Protein AF-A0AA40WFK6-F1 (afdb_monomer_lite)

Structure (mmCIF, N/CA/C/O backbone):
data_AF-A0AA40WFK6-F1
#
_entry.id   AF-A0AA40WFK6-F1
#
loop_
_atom_site.group_PDB
_atom_site.id
_atom_site.type_symbol
_atom_site.label_atom_id
_atom_site.label_alt_id
_atom_site.label_comp_id
_atom_site.label_asym_id
_atom_site.label_entity_id
_atom_site.label_seq_id
_atom_site.pdbx_PDB_ins_code
_atom_site.Cartn_x
_atom_site.Cartn_y
_atom_site.Cartn_z
_atom_site.occupancy
_atom_site.B_iso_or_equiv
_atom_site.auth_seq_id
_atom_site.auth_comp_id
_atom_site.auth_asym_id
_atom_site.auth_atom_id
_atom_site.pdbx_PDB_model_num
ATOM 1 N N . LEU A 1 1 ? -15.508 -0.873 -2.244 1.00 96.69 1 LEU A N 1
ATOM 2 C CA . LEU A 1 1 ? -14.729 0.300 -2.714 1.00 96.69 1 LEU A CA 1
ATOM 3 C C . LEU A 1 1 ? -13.618 0.685 -1.746 1.00 96.69 1 LEU A C 1
ATOM 5 O O . LEU A 1 1 ? -12.504 0.847 -2.215 1.00 96.69 1 LEU A O 1
ATOM 9 N N . LEU A 1 2 ? -13.872 0.789 -0.432 1.00 98.69 2 LEU A N 1
ATOM 10 C CA . LEU A 1 2 ? -12.823 1.161 0.531 1.00 98.69 2 LEU A CA 1
ATOM 11 C C . LEU A 1 2 ? -11.585 0.248 0.459 1.00 98.69 2 LEU A C 1
ATOM 13 O O . LEU A 1 2 ? -10.479 0.765 0.387 1.00 98.69 2 LEU A O 1
ATOM 17 N N . ALA A 1 3 ? -11.778 -1.074 0.367 1.00 98.75 3 ALA A N 1
ATOM 18 C CA . ALA A 1 3 ? -10.689 -2.037 0.176 1.00 98.75 3 ALA A CA 1
ATOM 19 C C . ALA A 1 3 ? -9.817 -1.728 -1.052 1.00 98.75 3 ALA A C 1
ATOM 21 O O . ALA A 1 3 ? -8.598 -1.754 -0.953 1.00 98.75 3 ALA A O 1
ATOM 22 N N . ALA A 1 4 ? -10.415 -1.356 -2.191 1.00 98.75 4 ALA A N 1
ATOM 23 C CA . ALA A 1 4 ? -9.648 -0.935 -3.362 1.00 98.75 4 ALA A CA 1
ATOM 24 C C . ALA A 1 4 ? -8.833 0.339 -3.067 1.00 98.75 4 ALA A C 1
ATOM 26 O O . ALA A 1 4 ? -7.684 0.424 -3.469 1.00 98.75 4 ALA A O 1
ATOM 27 N N . GLY A 1 5 ? -9.373 1.296 -2.306 1.00 98.88 5 GLY A N 1
ATOM 28 C CA . GLY A 1 5 ? -8.595 2.450 -1.838 1.00 98.88 5 GLY A CA 1
ATOM 29 C C . GLY A 1 5 ? -7.407 2.053 -0.953 1.00 98.88 5 GLY A C 1
ATOM 30 O O . GLY A 1 5 ? -6.313 2.570 -1.147 1.00 98.88 5 GLY A O 1
ATOM 31 N N . ILE A 1 6 ? -7.600 1.086 -0.047 1.00 98.88 6 ILE A N 1
ATOM 32 C CA . ILE A 1 6 ? -6.521 0.528 0.787 1.00 98.88 6 ILE A CA 1
ATOM 33 C C . ILE A 1 6 ? -5.446 -0.116 -0.096 1.00 98.88 6 ILE A C 1
ATOM 35 O O . ILE A 1 6 ? -4.262 0.112 0.124 1.00 98.88 6 ILE A O 1
ATOM 39 N N . GLY A 1 7 ? -5.843 -0.887 -1.112 1.00 98.81 7 GLY A N 1
ATOM 40 C CA . GLY A 1 7 ? -4.911 -1.562 -2.018 1.00 98.81 7 GLY A CA 1
ATOM 41 C C . GLY A 1 7 ? -4.040 -0.605 -2.831 1.00 98.81 7 GLY A C 1
ATOM 42 O O . GLY A 1 7 ? -2.857 -0.875 -3.023 1.00 98.81 7 GLY A O 1
ATOM 43 N N . ASP A 1 8 ? -4.604 0.528 -3.252 1.00 98.94 8 ASP A N 1
ATOM 44 C CA . ASP A 1 8 ? -3.863 1.598 -3.926 1.00 98.94 8 ASP A CA 1
ATOM 45 C C . ASP A 1 8 ? -2.894 2.305 -2.962 1.00 98.94 8 ASP A C 1
ATOM 47 O O . ASP A 1 8 ? -1.692 2.392 -3.206 1.00 98.94 8 ASP A O 1
ATOM 51 N N . ALA A 1 9 ? -3.399 2.714 -1.796 1.00 98.88 9 ALA A N 1
ATOM 52 C CA . ALA A 1 9 ? -2.633 3.428 -0.778 1.00 98.88 9 ALA A CA 1
ATOM 53 C C . ALA A 1 9 ? -1.506 2.605 -0.135 1.00 98.88 9 ALA A C 1
ATOM 55 O O . ALA A 1 9 ? -0.524 3.164 0.361 1.00 98.88 9 ALA A O 1
ATOM 56 N N . LEU A 1 10 ? -1.625 1.277 -0.158 1.00 98.81 10 LEU A N 1
ATOM 57 C CA . LEU A 1 10 ? -0.611 0.357 0.345 1.00 98.81 10 LEU A CA 1
ATOM 58 C C . LEU A 1 10 ? 0.682 0.407 -0.480 1.00 98.81 10 LEU A C 1
ATOM 60 O O . LEU A 1 10 ? 1.766 0.264 0.084 1.00 98.81 10 LEU A O 1
ATOM 64 N N . ALA A 1 11 ? 0.593 0.640 -1.794 1.00 98.94 11 ALA A N 1
ATOM 65 C CA . ALA A 1 11 ? 1.763 0.724 -2.671 1.00 98.94 11 ALA A CA 1
ATOM 66 C C . ALA A 1 11 ? 2.638 1.950 -2.379 1.00 98.94 11 ALA A C 1
ATOM 68 O O . ALA A 1 11 ? 3.859 1.892 -2.542 1.00 98.94 11 ALA A O 1
ATOM 69 N N . THR A 1 12 ? 2.021 3.037 -1.906 1.00 98.94 12 THR A N 1
ATOM 70 C CA . THR A 1 12 ? 2.636 4.360 -1.765 1.00 98.94 12 THR A CA 1
ATOM 71 C C . THR A 1 12 ? 3.956 4.326 -1.003 1.00 98.94 12 THR A C 1
ATOM 73 O O . THR A 1 12 ? 4.939 4.918 -1.449 1.00 98.94 12 THR A O 1
ATOM 76 N N . TRP A 1 13 ? 4.022 3.610 0.124 1.00 98.94 13 TRP A N 1
ATOM 77 C CA . TRP A 1 13 ? 5.263 3.498 0.893 1.00 98.94 13 TRP A CA 1
ATOM 78 C C . TRP A 1 13 ? 6.368 2.788 0.116 1.00 98.94 13 TRP A C 1
ATOM 80 O O . TRP A 1 13 ? 7.491 3.287 0.034 1.00 98.94 13 TRP A O 1
ATOM 90 N N . PHE A 1 14 ? 6.059 1.633 -0.467 1.00 98.94 14 PHE A N 1
ATOM 91 C CA . PHE A 1 14 ? 7.052 0.791 -1.125 1.00 98.94 14 PHE A CA 1
ATOM 92 C C . PHE A 1 14 ? 7.598 1.448 -2.391 1.00 98.94 14 PHE A C 1
ATOM 94 O O . PHE A 1 14 ? 8.804 1.410 -2.642 1.00 98.94 14 PHE A O 1
ATOM 101 N N . GLU A 1 15 ? 6.740 2.108 -3.165 1.00 98.94 15 GLU A N 1
ATOM 102 C CA . GLU A 1 15 ? 7.154 2.844 -4.356 1.00 98.94 15 GLU A CA 1
ATOM 103 C C . GLU A 1 15 ? 7.959 4.098 -4.008 1.00 98.94 15 GLU A C 1
ATOM 105 O O . GLU A 1 15 ? 9.060 4.271 -4.537 1.00 98.94 15 GLU A O 1
ATOM 110 N N . ALA A 1 16 ? 7.509 4.908 -3.043 1.00 98.88 16 ALA A N 1
ATOM 111 C CA . ALA A 1 16 ? 8.263 6.079 -2.597 1.00 98.88 16 ALA A CA 1
ATOM 112 C C . ALA A 1 16 ? 9.628 5.691 -1.997 1.00 98.88 16 ALA A C 1
ATOM 114 O O . ALA A 1 16 ? 10.650 6.325 -2.284 1.00 98.88 16 ALA A O 1
ATOM 115 N N . ARG A 1 17 ? 9.684 4.605 -1.212 1.00 98.81 17 ARG A N 1
ATOM 116 C CA . ARG A 1 17 ? 10.927 4.030 -0.675 1.00 98.81 17 ARG A CA 1
ATOM 117 C C . ARG A 1 17 ? 11.876 3.604 -1.791 1.00 98.81 17 ARG A C 1
ATOM 119 O O . ARG A 1 17 ? 13.070 3.904 -1.718 1.00 98.81 17 ARG A O 1
ATOM 126 N N . ALA A 1 18 ? 11.369 2.921 -2.816 1.00 98.88 18 ALA A N 1
ATOM 127 C CA . ALA A 1 18 ? 12.162 2.506 -3.968 1.00 98.88 18 ALA A CA 1
ATOM 128 C C . ALA A 1 18 ? 12.711 3.720 -4.736 1.00 98.88 18 ALA A C 1
ATOM 130 O O . ALA A 1 18 ? 13.919 3.792 -4.976 1.00 98.88 18 ALA A O 1
ATOM 131 N N . CYS A 1 19 ? 11.868 4.715 -5.029 1.00 98.75 19 CYS A N 1
ATOM 132 C CA . CYS A 1 19 ? 12.273 5.956 -5.692 1.00 98.75 19 CYS A CA 1
ATOM 133 C C . CYS A 1 19 ? 13.320 6.738 -4.891 1.00 98.75 19 CYS A C 1
ATOM 135 O O . CYS A 1 19 ? 14.291 7.234 -5.468 1.00 98.75 19 CYS A O 1
ATOM 137 N N . SER A 1 20 ? 13.177 6.809 -3.564 1.00 98.75 20 SER A N 1
ATOM 138 C CA . SER A 1 20 ? 14.174 7.438 -2.696 1.00 98.75 20 SER A CA 1
ATOM 139 C C . SER A 1 20 ? 15.506 6.694 -2.721 1.00 98.75 20 SER A C 1
ATOM 141 O O . SER A 1 20 ? 16.553 7.338 -2.766 1.00 98.75 20 SER A O 1
ATOM 143 N N . ARG A 1 21 ? 15.494 5.355 -2.693 1.00 98.62 21 ARG A N 1
ATOM 144 C CA . ARG A 1 21 ? 16.715 4.529 -2.735 1.00 98.62 21 ARG A CA 1
ATOM 145 C C . ARG A 1 21 ? 17.432 4.627 -4.080 1.00 98.62 21 ARG A C 1
ATOM 147 O O . ARG A 1 21 ? 18.659 4.632 -4.110 1.00 98.62 21 ARG A O 1
ATOM 154 N N . SER A 1 22 ? 16.689 4.722 -5.181 1.00 98.56 22 SER A N 1
ATOM 155 C CA . SER A 1 22 ? 17.258 4.841 -6.528 1.00 98.56 22 SER A CA 1
ATOM 156 C C . SER A 1 22 ? 17.610 6.280 -6.918 1.00 98.56 22 SER A C 1
ATOM 158 O O . SER A 1 22 ? 18.231 6.500 -7.957 1.00 98.56 22 SER A O 1
ATOM 160 N N . GLY A 1 23 ? 17.169 7.273 -6.139 1.00 98.31 23 GLY A N 1
ATOM 161 C CA . GLY A 1 23 ? 17.274 8.683 -6.497 1.00 98.31 23 GLY A CA 1
ATOM 162 C C . GLY A 1 23 ? 16.449 9.044 -7.736 1.00 98.31 23 GLY A C 1
ATOM 163 O O . GLY A 1 23 ? 16.878 9.894 -8.518 1.00 98.31 23 GLY A O 1
ATOM 164 N N . ALA A 1 24 ? 15.296 8.405 -7.954 1.00 98.50 24 ALA A N 1
ATOM 165 C CA . ALA A 1 24 ? 14.398 8.726 -9.065 1.00 98.50 24 ALA A CA 1
ATOM 166 C C . ALA A 1 24 ? 13.828 10.152 -8.943 1.00 98.50 24 ALA A C 1
ATOM 168 O O . ALA A 1 24 ? 13.844 10.768 -7.877 1.00 98.50 24 ALA A O 1
ATOM 169 N N . THR A 1 25 ? 13.373 10.707 -10.065 1.00 98.56 25 THR A N 1
ATOM 170 C CA . THR A 1 25 ? 12.621 11.968 -10.068 1.00 98.56 25 THR A CA 1
ATOM 171 C C . THR A 1 25 ? 11.143 11.654 -9.860 1.00 98.56 25 THR A C 1
ATOM 173 O O . THR A 1 25 ? 10.610 10.766 -10.520 1.00 98.56 25 THR A O 1
ATOM 176 N N . THR A 1 26 ? 10.500 12.358 -8.935 1.00 98.69 26 THR A N 1
ATOM 177 C CA . THR A 1 26 ? 9.083 12.189 -8.596 1.00 98.69 26 THR A CA 1
ATOM 178 C C . THR A 1 26 ? 8.190 12.891 -9.621 1.00 98.69 26 THR A C 1
ATOM 180 O O . THR A 1 26 ? 8.678 13.653 -10.461 1.00 98.69 26 THR A O 1
ATOM 183 N N . MET A 1 27 ? 6.872 12.674 -9.566 1.00 98.12 27 MET A N 1
ATOM 184 C CA . MET A 1 27 ? 5.937 13.366 -10.467 1.00 98.12 27 MET A CA 1
ATOM 185 C C . MET A 1 27 ? 5.899 14.879 -10.215 1.00 98.12 27 MET A C 1
ATOM 187 O O . MET A 1 27 ? 5.678 15.648 -11.146 1.00 98.12 27 MET A O 1
ATOM 191 N N . ALA A 1 28 ? 6.240 15.313 -8.997 1.00 98.06 28 ALA A N 1
ATOM 192 C CA . ALA A 1 28 ? 6.470 16.718 -8.656 1.00 98.06 28 ALA A CA 1
ATOM 193 C C . ALA A 1 28 ? 7.739 17.331 -9.305 1.00 98.06 28 ALA A C 1
ATOM 195 O O . ALA A 1 28 ? 8.057 18.496 -9.071 1.00 98.06 28 ALA A O 1
ATOM 196 N N . GLY A 1 29 ? 8.494 16.566 -10.105 1.00 97.88 29 GLY A N 1
ATOM 197 C CA . GLY A 1 29 ? 9.632 17.051 -10.895 1.00 97.88 29 GLY A CA 1
ATOM 198 C C . GLY A 1 29 ? 10.957 17.166 -10.132 1.00 97.88 29 GLY A C 1
ATOM 199 O O . GLY A 1 29 ? 11.960 17.586 -10.710 1.00 97.88 29 GLY A O 1
ATOM 200 N N . GLY A 1 30 ? 10.987 16.778 -8.854 1.00 97.81 30 GLY A N 1
ATOM 201 C CA . GLY A 1 30 ? 12.163 16.834 -7.981 1.00 97.81 30 GLY A CA 1
ATOM 202 C C . GLY A 1 30 ? 12.586 15.468 -7.438 1.00 97.81 30 GLY A C 1
ATOM 203 O O . GLY A 1 30 ? 12.135 14.426 -7.903 1.00 97.81 30 GLY A O 1
ATOM 204 N N . LYS A 1 31 ? 13.479 15.465 -6.443 1.00 98.25 31 LYS A N 1
ATOM 205 C CA . LYS A 1 31 ? 13.765 14.270 -5.628 1.00 98.25 31 LYS A CA 1
ATOM 206 C C . LYS A 1 31 ? 12.797 14.197 -4.450 1.00 98.25 31 LYS A C 1
ATOM 208 O O . LYS A 1 31 ? 12.230 15.217 -4.060 1.00 98.25 31 LYS A O 1
ATOM 213 N N . CYS A 1 32 ? 12.641 13.006 -3.878 1.00 97.06 32 CYS A N 1
ATOM 214 C CA . CYS A 1 32 ? 11.783 12.782 -2.719 1.00 97.06 32 CYS A CA 1
ATOM 215 C C . CYS A 1 32 ? 12.180 13.719 -1.570 1.00 97.06 32 CYS A C 1
ATOM 217 O O . CYS A 1 32 ? 13.350 13.786 -1.184 1.00 97.06 32 CYS A O 1
ATOM 219 N N . THR A 1 33 ? 11.207 14.434 -1.010 1.00 98.62 33 THR A N 1
ATOM 220 C CA . THR A 1 33 ? 11.425 15.202 0.220 1.00 98.62 33 THR A CA 1
ATOM 221 C C . THR A 1 33 ? 11.256 14.295 1.437 1.00 98.62 33 THR A C 1
ATOM 223 O O . THR A 1 33 ? 10.531 13.301 1.390 1.00 98.62 33 THR A O 1
ATOM 226 N N . GLN A 1 34 ? 11.874 14.662 2.563 1.00 98.69 34 GLN A N 1
ATOM 227 C CA . GLN A 1 34 ? 11.647 13.958 3.831 1.00 98.69 34 GLN A CA 1
ATOM 228 C C . GLN A 1 34 ? 10.171 13.999 4.250 1.00 98.69 34 GLN A C 1
ATOM 230 O O . GLN A 1 34 ? 9.668 13.021 4.789 1.00 98.69 34 GLN A O 1
ATOM 235 N N . ALA A 1 35 ? 9.469 15.100 3.955 1.00 98.81 35 ALA A N 1
ATOM 236 C CA . ALA A 1 35 ? 8.042 15.228 4.227 1.00 98.81 35 ALA A CA 1
ATOM 237 C C . ALA A 1 35 ? 7.217 14.201 3.435 1.00 98.81 35 ALA A C 1
ATOM 239 O O . ALA A 1 35 ? 6.409 13.494 4.025 1.00 98.81 35 ALA A O 1
ATOM 240 N N . ALA A 1 36 ? 7.454 14.068 2.126 1.00 98.75 36 ALA A N 1
ATOM 241 C CA . ALA A 1 36 ? 6.731 13.101 1.300 1.00 98.75 36 ALA A CA 1
ATOM 242 C C . ALA A 1 36 ? 6.989 11.651 1.743 1.00 98.75 36 ALA A C 1
ATOM 244 O O . ALA A 1 36 ? 6.052 10.861 1.816 1.00 98.75 36 ALA A O 1
ATOM 245 N N . LEU A 1 37 ? 8.235 11.317 2.101 1.00 98.81 37 LEU A N 1
ATOM 246 C CA . LEU A 1 37 ? 8.570 9.985 2.614 1.00 98.81 37 LEU A CA 1
ATOM 247 C C . LEU A 1 37 ? 7.902 9.691 3.958 1.00 98.81 37 LEU A C 1
ATOM 249 O O . LEU A 1 37 ? 7.361 8.604 4.129 1.00 98.81 37 LEU A O 1
ATOM 253 N N . ALA A 1 38 ? 7.882 10.660 4.877 1.00 98.94 38 ALA A N 1
ATOM 254 C CA . ALA A 1 38 ? 7.206 10.502 6.161 1.00 98.94 38 ALA A CA 1
ATOM 255 C C . ALA A 1 38 ? 5.690 10.306 5.995 1.00 98.94 38 ALA A C 1
ATOM 257 O O . ALA A 1 38 ? 5.098 9.495 6.700 1.00 98.94 38 ALA A O 1
ATOM 258 N N . LEU A 1 39 ? 5.058 11.007 5.046 1.00 98.94 39 LEU A N 1
ATOM 259 C CA . LEU A 1 39 ? 3.636 10.821 4.737 1.00 98.94 39 LEU A CA 1
ATOM 260 C C . LEU A 1 39 ? 3.360 9.452 4.101 1.00 98.94 39 LEU A C 1
ATOM 262 O O . LEU A 1 39 ? 2.377 8.811 4.461 1.00 98.94 39 LEU A O 1
ATOM 266 N N . ALA A 1 40 ? 4.231 8.983 3.205 1.00 98.88 40 ALA A N 1
ATOM 267 C CA . ALA A 1 40 ? 4.116 7.655 2.607 1.00 98.88 40 ALA A CA 1
ATOM 268 C C . ALA A 1 40 ? 4.261 6.538 3.661 1.00 98.88 40 ALA A C 1
ATOM 270 O O . ALA A 1 40 ? 3.476 5.593 3.667 1.00 98.88 40 ALA A O 1
ATOM 271 N N . GLU A 1 41 ? 5.212 6.665 4.590 1.00 98.94 41 GLU A N 1
ATOM 272 C CA . GLU A 1 41 ? 5.385 5.720 5.703 1.00 98.94 41 GLU A CA 1
ATOM 273 C C . GLU A 1 41 ? 4.198 5.762 6.677 1.00 98.94 41 GLU A C 1
ATOM 275 O O . GLU A 1 41 ? 3.684 4.720 7.085 1.00 98.94 41 GLU A O 1
ATOM 280 N N . LEU A 1 42 ? 3.708 6.964 7.005 1.00 98.94 42 LEU A N 1
ATOM 281 C CA . LEU A 1 42 ? 2.513 7.139 7.831 1.00 98.94 42 LEU A CA 1
ATOM 282 C C . LEU A 1 42 ? 1.276 6.525 7.168 1.00 98.94 42 LEU A C 1
ATOM 284 O O . LEU A 1 42 ? 0.461 5.927 7.868 1.00 98.94 42 LEU A O 1
ATOM 288 N N . CYS A 1 43 ? 1.151 6.628 5.841 1.00 98.94 43 CYS A N 1
ATOM 289 C CA . CYS A 1 43 ? 0.105 5.958 5.072 1.00 98.94 43 CYS A CA 1
ATOM 290 C C . CYS A 1 43 ? 0.146 4.449 5.332 1.00 98.94 43 CYS A C 1
ATOM 292 O O . CYS A 1 43 ? -0.829 3.893 5.830 1.00 98.94 43 CYS A O 1
ATOM 294 N N . TYR A 1 44 ? 1.295 3.808 5.101 1.00 98.94 44 TYR A N 1
ATOM 295 C CA . TYR A 1 44 ? 1.474 2.373 5.339 1.00 98.94 44 TYR A CA 1
ATOM 296 C C . TYR A 1 44 ? 1.134 1.964 6.778 1.00 98.94 44 TYR A C 1
ATOM 298 O O . TYR A 1 44 ? 0.288 1.093 6.979 1.00 98.94 44 TYR A O 1
ATOM 306 N N . ASN A 1 45 ? 1.721 2.627 7.776 1.00 98.94 45 ASN A N 1
ATOM 307 C CA . ASN A 1 45 ? 1.484 2.293 9.183 1.00 98.94 45 ASN A CA 1
ATOM 308 C C . ASN A 1 45 ? 0.007 2.463 9.571 1.00 98.94 45 ASN A C 1
ATOM 310 O O . ASN A 1 45 ? -0.557 1.601 10.240 1.00 98.94 45 ASN A O 1
ATOM 314 N N . THR A 1 46 ? -0.653 3.516 9.079 1.00 98.94 46 THR A N 1
ATOM 315 C CA . THR A 1 46 ? -2.089 3.732 9.312 1.00 98.94 46 THR A CA 1
ATOM 316 C C . THR A 1 46 ? -2.924 2.584 8.748 1.00 98.94 46 THR A C 1
ATOM 318 O O . THR A 1 46 ? -3.846 2.116 9.411 1.00 98.94 46 THR A O 1
ATOM 321 N N . LEU A 1 47 ? -2.606 2.093 7.547 1.00 98.88 47 LEU A N 1
ATOM 322 C CA . LEU A 1 47 ? -3.332 0.971 6.946 1.00 98.88 47 LEU A CA 1
ATOM 323 C C . LEU A 1 47 ? -3.126 -0.331 7.728 1.00 98.88 47 LEU A C 1
ATOM 325 O O . LEU A 1 47 ? -4.092 -1.062 7.938 1.00 98.88 47 LEU A O 1
ATOM 329 N N . ILE A 1 48 ? -1.904 -0.597 8.197 1.00 98.81 48 ILE A N 1
ATOM 330 C CA . ILE A 1 48 ? -1.594 -1.771 9.027 1.00 98.81 48 ILE A CA 1
ATOM 331 C C . ILE A 1 48 ? -2.337 -1.716 10.369 1.00 98.81 48 ILE A C 1
ATOM 333 O O . ILE A 1 48 ? -2.881 -2.721 10.819 1.00 98.81 48 ILE A O 1
ATOM 337 N N . GLU A 1 49 ? -2.398 -0.546 11.004 1.00 98.81 49 GLU A N 1
ATOM 338 C CA . GLU A 1 49 ? -3.015 -0.384 12.324 1.00 98.81 49 GLU A CA 1
ATOM 339 C C . GLU A 1 49 ? -4.547 -0.279 12.283 1.00 98.81 49 GLU A C 1
ATOM 341 O O . GLU A 1 49 ? -5.221 -0.667 13.245 1.00 98.81 49 GLU A O 1
ATOM 346 N N . GLU A 1 50 ? -5.114 0.289 11.215 1.00 98.88 50 GLU A N 1
ATOM 347 C CA . GLU A 1 50 ? -6.528 0.685 11.149 1.00 98.88 50 GLU A CA 1
ATOM 348 C C . GLU A 1 50 ? -7.339 -0.030 10.061 1.00 98.88 50 GLU A C 1
ATOM 350 O O . GLU A 1 50 ? -8.569 -0.022 10.140 1.00 98.88 50 GLU A O 1
ATOM 355 N N . GLY A 1 51 ? -6.697 -0.679 9.084 1.00 98.69 51 GLY A N 1
ATOM 356 C CA . GLY A 1 51 ? -7.345 -1.230 7.888 1.00 98.69 51 GLY A CA 1
ATOM 357 C C . GLY A 1 51 ? -8.525 -2.156 8.188 1.00 98.69 51 GLY A C 1
ATOM 358 O O . GLY A 1 51 ? -9.636 -1.912 7.719 1.00 98.69 51 GLY A O 1
ATOM 359 N N . GLU A 1 52 ? -8.327 -3.171 9.030 1.00 98.62 52 GLU A N 1
ATOM 360 C CA . GLU A 1 52 ? -9.388 -4.125 9.395 1.00 98.62 52 GLU A CA 1
ATOM 361 C C . GLU A 1 52 ? -10.543 -3.457 10.155 1.00 98.62 52 GLU A C 1
ATOM 363 O O . GLU A 1 52 ? -11.717 -3.681 9.853 1.00 98.62 52 GLU A O 1
ATOM 368 N N . LYS A 1 53 ? -10.225 -2.569 11.106 1.00 98.81 53 LYS A N 1
ATOM 369 C CA . LYS A 1 53 ? -11.232 -1.813 11.869 1.00 98.81 53 LYS A CA 1
ATOM 370 C C . LYS A 1 53 ? -12.062 -0.911 10.952 1.00 98.81 53 LYS A C 1
ATOM 372 O O . LYS A 1 53 ? -13.279 -0.813 11.121 1.00 98.81 53 LYS A O 1
ATOM 377 N N . ALA A 1 54 ? -11.419 -0.261 9.984 1.00 98.81 54 ALA A N 1
ATOM 378 C CA . ALA A 1 54 ? -12.087 0.584 9.003 1.00 98.81 54 ALA A CA 1
ATOM 379 C C . ALA A 1 54 ? -12.982 -0.228 8.058 1.00 98.81 54 ALA A C 1
ATOM 381 O O . ALA A 1 54 ? -14.085 0.220 7.747 1.00 98.81 54 ALA A O 1
ATOM 382 N N . MET A 1 55 ? -12.554 -1.426 7.650 1.00 98.75 55 MET A N 1
ATOM 383 C CA . MET A 1 55 ? -13.373 -2.327 6.834 1.00 98.75 55 MET A CA 1
ATOM 384 C C . MET A 1 55 ? -14.650 -2.753 7.562 1.00 98.75 55 MET A C 1
ATOM 386 O O . MET A 1 55 ? -15.735 -2.599 7.001 1.00 98.75 55 MET A O 1
ATOM 390 N N . LEU A 1 56 ? -14.555 -3.156 8.833 1.00 98.62 56 LEU A N 1
ATOM 391 C CA . LEU A 1 56 ? -15.732 -3.485 9.650 1.00 98.62 56 LEU A CA 1
ATOM 392 C C . LEU A 1 56 ? -16.701 -2.297 9.773 1.00 98.62 56 LEU A C 1
ATOM 394 O O . LEU A 1 56 ? -17.915 -2.457 9.651 1.00 98.62 56 LEU A O 1
ATOM 398 N N . ALA A 1 57 ? -16.179 -1.086 9.985 1.00 98.81 57 ALA A N 1
ATOM 399 C CA . ALA A 1 57 ? -17.001 0.122 10.043 1.00 98.81 57 ALA A CA 1
ATOM 400 C C . ALA A 1 57 ? -17.692 0.419 8.697 1.00 98.81 57 ALA A C 1
ATOM 402 O O . ALA A 1 57 ? -18.873 0.774 8.667 1.00 98.81 57 ALA A O 1
ATOM 403 N N . ALA A 1 58 ? -16.980 0.226 7.584 1.00 98.62 58 ALA A N 1
ATOM 404 C CA . ALA A 1 58 ? -17.504 0.437 6.239 1.00 98.62 58 ALA A CA 1
ATOM 405 C C . ALA A 1 58 ? -18.606 -0.564 5.865 1.00 98.62 58 ALA A C 1
ATOM 407 O O . ALA A 1 58 ? -19.599 -0.160 5.261 1.00 98.62 58 ALA A O 1
ATOM 408 N N . GLU A 1 59 ? -18.470 -1.834 6.254 1.00 98.38 59 GLU A N 1
ATOM 409 C CA . GLU A 1 59 ? -19.495 -2.874 6.064 1.00 98.38 59 GLU A CA 1
ATOM 410 C C . GLU A 1 59 ? -20.794 -2.561 6.810 1.00 98.38 59 GLU A C 1
ATOM 412 O O . GLU A 1 59 ? -21.883 -2.852 6.320 1.00 98.38 59 GLU A O 1
ATOM 417 N N . GLN A 1 60 ? -20.686 -1.941 7.986 1.00 98.62 60 GLN A N 1
ATOM 418 C CA . GLN A 1 60 ? -21.836 -1.509 8.782 1.00 98.62 60 GLN A CA 1
ATOM 419 C C . GLN A 1 60 ? -22.345 -0.112 8.399 1.00 98.62 60 GLN A C 1
ATOM 421 O O . GLN A 1 60 ? -23.328 0.357 8.970 1.00 98.62 60 GLN A O 1
ATOM 426 N N . HIS A 1 61 ? -21.697 0.562 7.444 1.00 98.31 61 HIS A N 1
ATOM 427 C CA . HIS A 1 61 ? -22.010 1.933 7.035 1.00 98.31 61 HIS A CA 1
ATOM 428 C C . HIS A 1 61 ? -22.014 2.944 8.199 1.00 98.31 61 HIS A C 1
ATOM 430 O O . HIS A 1 61 ? -22.841 3.857 8.240 1.00 98.31 61 HIS A O 1
ATOM 436 N N . VAL A 1 62 ? -21.075 2.803 9.141 1.00 98.75 62 VAL A N 1
ATOM 437 C CA . VAL A 1 62 ? -20.910 3.713 10.287 1.00 98.75 62 VAL A CA 1
ATOM 438 C C . VAL A 1 62 ? -19.549 4.397 10.264 1.00 98.75 62 VAL A C 1
ATOM 440 O O . VAL A 1 62 ? -18.551 3.821 9.836 1.00 98.75 62 VAL A O 1
ATOM 443 N N . VAL A 1 63 ? -19.495 5.635 10.756 1.00 98.81 63 VAL A N 1
ATOM 444 C CA . VAL A 1 63 ? -18.245 6.397 10.853 1.00 98.81 63 VAL A CA 1
ATOM 445 C C . VAL A 1 63 ? -17.599 6.158 12.211 1.00 98.81 63 VAL A C 1
ATOM 447 O O . VAL A 1 63 ? -18.224 6.345 13.254 1.00 98.81 63 VAL A O 1
ATOM 450 N N . THR A 1 64 ? -16.335 5.744 12.189 1.00 98.88 64 THR A N 1
ATOM 451 C CA . THR A 1 64 ? -15.487 5.564 13.371 1.00 98.88 64 THR A CA 1
ATOM 452 C C . THR A 1 64 ? -14.154 6.282 13.154 1.00 98.88 64 THR A C 1
ATOM 454 O O . THR A 1 64 ? -13.775 6.501 12.001 1.00 98.88 64 THR A O 1
ATOM 457 N N . PRO A 1 65 ? -13.389 6.586 14.218 1.00 98.88 65 PRO A N 1
ATOM 458 C CA . PRO A 1 65 ? -12.054 7.165 14.062 1.00 98.88 65 PRO A CA 1
ATOM 459 C C . PRO A 1 65 ? -11.121 6.322 13.176 1.00 98.88 65 PRO A C 1
ATOM 461 O O . PRO A 1 65 ? -10.307 6.876 12.446 1.00 98.88 65 PRO A O 1
ATOM 464 N N . ALA A 1 66 ? -11.255 4.990 13.199 1.00 98.88 66 ALA A N 1
ATOM 465 C CA . ALA A 1 66 ? -10.491 4.099 12.324 1.00 98.88 66 ALA A CA 1
ATOM 466 C C . ALA A 1 66 ? -10.833 4.330 10.843 1.00 98.88 66 ALA A C 1
ATOM 468 O O . ALA A 1 66 ? -9.938 4.438 10.007 1.00 98.88 66 ALA A O 1
ATOM 469 N N . LEU A 1 67 ? -12.127 4.463 10.522 1.00 98.88 67 LEU A N 1
ATOM 470 C CA . LEU A 1 67 ? -12.564 4.751 9.157 1.00 98.88 67 LEU A CA 1
ATOM 471 C C . LEU A 1 67 ? -12.087 6.131 8.686 1.00 98.88 67 LEU A C 1
ATOM 473 O O . LEU A 1 67 ? -11.615 6.247 7.559 1.00 98.88 67 LEU A O 1
ATOM 477 N N . GLU A 1 68 ? -12.162 7.158 9.535 1.00 98.94 68 GLU A N 1
ATOM 478 C CA . GLU A 1 68 ? -11.660 8.498 9.198 1.00 98.94 68 GLU A CA 1
ATOM 479 C C . GLU A 1 68 ? -10.157 8.482 8.884 1.00 98.94 68 GLU A C 1
ATOM 481 O O . GLU A 1 68 ? -9.742 9.020 7.857 1.00 98.94 68 GLU A O 1
ATOM 486 N N . ARG A 1 69 ? -9.353 7.790 9.703 1.00 98.94 69 ARG A N 1
ATOM 487 C CA . ARG A 1 69 ? -7.905 7.631 9.480 1.00 98.94 69 ARG A CA 1
ATOM 488 C C . ARG A 1 69 ? -7.588 6.915 8.171 1.00 98.94 69 ARG A C 1
ATOM 490 O O . ARG A 1 69 ? -6.705 7.347 7.439 1.00 98.94 69 ARG A O 1
ATOM 497 N N . VAL A 1 70 ? -8.317 5.848 7.838 1.00 98.94 70 VAL A N 1
ATOM 498 C CA . VAL A 1 70 ? -8.118 5.138 6.563 1.00 98.94 70 VAL A CA 1
ATOM 499 C C . VAL A 1 70 ? -8.569 5.982 5.371 1.00 98.94 70 VAL A C 1
ATOM 501 O O . VAL A 1 70 ? -7.945 5.923 4.317 1.00 98.94 70 VAL A O 1
ATOM 504 N N . ILE A 1 71 ? -9.602 6.817 5.513 1.00 98.94 71 ILE A N 1
ATOM 505 C CA . ILE A 1 71 ? -9.987 7.770 4.461 1.00 98.94 71 ILE A CA 1
ATOM 506 C C . ILE A 1 71 ? -8.880 8.811 4.238 1.00 98.94 71 ILE A C 1
ATOM 508 O O . ILE A 1 71 ? -8.538 9.089 3.085 1.00 98.94 71 ILE A O 1
ATOM 512 N N . GLU A 1 72 ? -8.294 9.356 5.308 1.00 98.94 72 GLU A N 1
ATOM 513 C CA . GLU A 1 72 ? -7.137 10.256 5.220 1.00 98.94 72 GLU A CA 1
ATOM 514 C C . GLU A 1 72 ? -5.941 9.563 4.555 1.00 98.94 72 GLU A C 1
ATOM 516 O O . GLU A 1 72 ? -5.347 10.125 3.631 1.00 98.94 72 GLU A O 1
ATOM 521 N N . ALA A 1 73 ? -5.633 8.328 4.964 1.00 98.94 73 ALA A N 1
ATOM 522 C CA . ALA A 1 73 ? -4.559 7.532 4.384 1.00 98.94 73 ALA A CA 1
ATOM 523 C C . ALA A 1 73 ? -4.775 7.295 2.886 1.00 98.94 73 ALA A C 1
ATOM 525 O O . ALA A 1 73 ? -3.905 7.621 2.082 1.00 98.94 73 ALA A O 1
ATOM 526 N N . ASN A 1 74 ? -5.967 6.839 2.499 1.00 98.94 74 ASN A N 1
ATOM 527 C CA . ASN A 1 74 ? -6.308 6.557 1.107 1.00 98.94 74 ASN A CA 1
ATOM 528 C C . ASN A 1 74 ? -6.281 7.798 0.211 1.00 98.94 74 ASN A C 1
ATOM 530 O O . ASN A 1 74 ? -6.077 7.675 -0.993 1.00 98.94 74 ASN A O 1
ATOM 534 N N . THR A 1 75 ? -6.514 8.982 0.779 1.00 98.88 75 THR A N 1
ATOM 535 C CA . THR A 1 75 ? -6.722 10.203 -0.006 1.00 98.88 75 THR A CA 1
ATOM 536 C C . THR A 1 75 ? -5.522 11.135 0.067 1.00 98.88 75 THR A C 1
ATOM 538 O O . THR A 1 75 ? -4.887 11.417 -0.945 1.00 98.88 75 THR A O 1
ATOM 541 N N . TYR A 1 76 ? -5.210 11.638 1.260 1.00 98.94 76 TYR A N 1
ATOM 542 C CA . TYR A 1 76 ? -4.217 12.691 1.434 1.00 98.94 76 TYR A CA 1
ATOM 543 C C . TYR A 1 76 ? -2.811 12.117 1.589 1.00 98.94 76 TYR A C 1
ATOM 545 O O . TYR A 1 76 ? -1.909 12.522 0.855 1.00 98.94 76 TYR A O 1
ATOM 553 N N . LEU A 1 77 ? -2.625 11.147 2.494 1.00 98.88 77 LEU A N 1
ATOM 554 C CA . LEU A 1 77 ? -1.299 10.565 2.730 1.00 98.88 77 LEU A CA 1
ATOM 555 C C . LEU A 1 77 ? -0.813 9.812 1.493 1.00 98.88 77 LEU A C 1
ATOM 557 O O . LEU A 1 77 ? 0.305 10.049 1.037 1.00 98.88 77 LEU A O 1
ATOM 561 N N . SER A 1 78 ? -1.678 8.973 0.916 1.00 98.88 78 SER A N 1
ATOM 562 C CA . SER A 1 78 ? -1.397 8.281 -0.337 1.00 98.88 78 SER A CA 1
ATOM 563 C C . SER A 1 78 ? -1.148 9.274 -1.471 1.00 98.88 78 SER A C 1
ATOM 565 O O . SER A 1 78 ? -0.103 9.213 -2.115 1.00 98.88 78 SER A O 1
ATOM 567 N N . GLY A 1 79 ? -2.053 10.245 -1.655 1.00 98.75 79 GLY A N 1
ATOM 568 C CA . GLY A 1 79 ? -1.987 11.232 -2.732 1.00 98.75 79 GLY A CA 1
ATOM 569 C C . GLY A 1 79 ? -0.671 12.010 -2.766 1.00 98.75 79 GLY A C 1
ATOM 570 O O . GLY A 1 79 ? 0.041 12.017 -3.770 1.00 98.75 79 GLY A O 1
ATOM 571 N N . VAL A 1 80 ? -0.310 12.629 -1.640 1.00 98.81 80 VAL A N 1
ATOM 572 C CA . VAL A 1 80 ? 0.947 13.382 -1.530 1.00 98.81 80 VAL A CA 1
ATOM 573 C C . VAL A 1 80 ? 2.152 12.440 -1.568 1.00 98.81 80 VAL A C 1
ATOM 575 O O . VAL A 1 80 ? 3.165 12.756 -2.198 1.00 98.81 80 VAL A O 1
ATOM 578 N N . GLY A 1 81 ? 2.046 11.280 -0.916 1.00 98.81 81 GLY A N 1
ATOM 579 C CA . GLY A 1 81 ? 3.103 10.279 -0.853 1.00 98.81 81 GLY A CA 1
ATOM 580 C C . GLY A 1 81 ? 3.508 9.757 -2.230 1.00 98.81 81 GLY A C 1
ATOM 581 O O . GLY A 1 81 ? 4.702 9.683 -2.509 1.00 98.81 81 GLY A O 1
ATOM 582 N N . PHE A 1 82 ? 2.560 9.465 -3.126 1.00 98.69 82 PHE A N 1
ATOM 583 C CA . PHE A 1 82 ? 2.893 8.942 -4.454 1.00 98.69 82 PHE A CA 1
ATOM 584 C C . PHE A 1 82 ? 3.391 10.059 -5.382 1.00 98.69 82 PHE A C 1
ATOM 586 O O . PHE A 1 82 ? 4.400 9.891 -6.066 1.00 98.69 82 PHE A O 1
ATOM 593 N N . GLU A 1 83 ? 2.738 11.228 -5.398 1.00 98.81 83 GLU A N 1
ATOM 594 C CA . GLU A 1 83 ? 3.079 12.296 -6.348 1.00 98.81 83 GLU A CA 1
ATOM 595 C C . GLU A 1 83 ? 4.458 12.897 -6.033 1.00 98.81 83 GLU A C 1
ATOM 597 O O . GLU A 1 83 ? 5.295 13.108 -6.922 1.00 98.81 83 GLU A O 1
ATOM 602 N N . SER A 1 84 ? 4.715 13.132 -4.742 1.00 98.69 84 SER A N 1
ATOM 603 C CA . SER A 1 84 ? 5.944 13.758 -4.244 1.00 98.69 84 SER A CA 1
ATOM 604 C C . SER A 1 84 ? 6.982 12.764 -3.709 1.00 98.69 84 SER A C 1
ATOM 606 O O . SER A 1 84 ? 8.099 13.184 -3.393 1.00 98.69 84 SER A O 1
ATOM 608 N N . GLY A 1 85 ? 6.651 11.472 -3.613 1.00 98.69 85 GLY A N 1
ATOM 609 C CA . GLY A 1 85 ? 7.566 10.385 -3.238 1.00 98.69 85 GLY A CA 1
ATOM 610 C C . GLY A 1 85 ? 7.935 9.457 -4.400 1.00 98.69 85 GLY A C 1
ATOM 611 O O . GLY A 1 85 ? 9.082 9.028 -4.467 1.00 98.69 85 GLY A O 1
ATOM 612 N N . GLY A 1 86 ? 7.040 9.246 -5.365 1.00 98.50 86 GLY A N 1
ATOM 613 C CA . GLY A 1 86 ? 7.302 8.538 -6.621 1.00 98.50 86 GLY A CA 1
ATOM 614 C C . GLY A 1 86 ? 6.527 7.227 -6.796 1.00 98.50 86 GLY A C 1
ATOM 615 O O . GLY A 1 86 ? 6.091 6.608 -5.831 1.00 98.50 86 GLY A O 1
ATOM 616 N N . LEU A 1 87 ? 6.395 6.819 -8.063 1.00 98.75 87 LEU A N 1
ATOM 617 C CA . LEU A 1 87 ? 5.849 5.530 -8.501 1.00 98.75 87 LEU A CA 1
ATOM 618 C C . LEU A 1 87 ? 6.980 4.616 -8.985 1.00 98.75 87 LEU A C 1
ATOM 620 O O . LEU A 1 87 ? 7.976 5.094 -9.538 1.00 98.75 87 LEU A O 1
ATOM 624 N N . ALA A 1 88 ? 6.810 3.306 -8.831 1.00 98.75 88 ALA A N 1
ATOM 625 C CA . ALA A 1 88 ? 7.807 2.307 -9.189 1.00 98.75 88 ALA A CA 1
ATOM 626 C C . ALA A 1 88 ? 7.154 1.069 -9.835 1.00 98.75 88 ALA A C 1
ATOM 628 O O . ALA A 1 88 ? 6.438 1.182 -10.834 1.00 98.75 88 ALA A O 1
ATOM 629 N N . ALA A 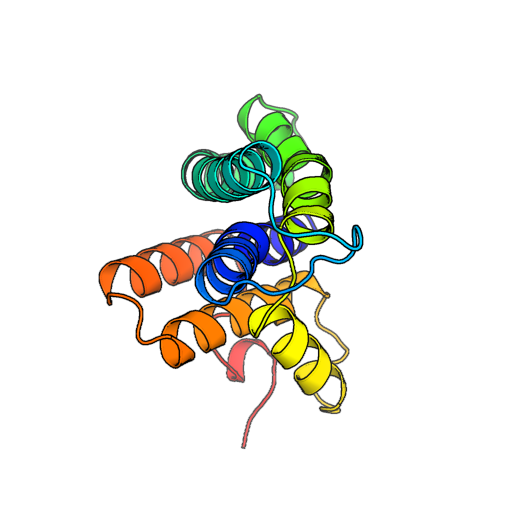1 89 ? 7.485 -0.132 -9.353 1.00 98.81 89 ALA A N 1
ATOM 630 C CA . ALA A 1 89 ? 7.104 -1.370 -10.016 1.00 98.81 89 ALA A CA 1
ATOM 631 C C . ALA A 1 89 ? 5.623 -1.708 -9.813 1.00 98.81 89 ALA A C 1
ATOM 633 O O . ALA A 1 89 ? 5.001 -2.187 -10.758 1.00 98.81 89 ALA A O 1
ATOM 634 N N . ALA A 1 90 ? 5.042 -1.442 -8.640 1.00 98.81 90 ALA A N 1
ATOM 635 C CA . ALA A 1 90 ? 3.658 -1.804 -8.340 1.00 98.81 90 ALA A CA 1
ATOM 636 C C . ALA A 1 90 ? 2.674 -1.193 -9.351 1.00 98.81 90 ALA A C 1
ATOM 638 O O . ALA A 1 90 ? 1.897 -1.922 -9.978 1.00 98.81 90 ALA A O 1
ATOM 639 N N . HIS A 1 91 ? 2.774 0.114 -9.610 1.00 98.81 91 HIS A N 1
ATOM 640 C CA . HIS A 1 91 ? 1.934 0.782 -10.603 1.00 98.81 91 HIS A CA 1
ATOM 641 C C . HIS A 1 91 ? 2.301 0.423 -12.053 1.00 98.81 91 HIS A C 1
ATOM 643 O O . HIS A 1 91 ? 1.425 0.351 -12.920 1.00 98.81 91 HIS A O 1
ATOM 649 N N . ALA A 1 92 ? 3.571 0.131 -12.351 1.00 98.69 92 ALA A N 1
ATOM 650 C CA . ALA A 1 92 ? 3.953 -0.372 -13.673 1.00 98.69 92 ALA A CA 1
ATOM 651 C C . ALA A 1 92 ? 3.335 -1.756 -13.963 1.00 98.69 92 ALA A C 1
ATOM 653 O O . ALA A 1 92 ? 2.860 -2.011 -15.072 1.00 98.69 92 ALA A O 1
ATOM 654 N N . ILE A 1 93 ? 3.288 -2.632 -12.959 1.00 98.50 93 ILE A N 1
ATOM 655 C CA . ILE A 1 93 ? 2.678 -3.963 -13.041 1.00 98.50 93 ILE A CA 1
ATOM 656 C C . ILE A 1 93 ? 1.159 -3.846 -13.144 1.00 98.50 93 ILE A C 1
ATOM 658 O O . ILE A 1 93 ? 0.573 -4.512 -13.995 1.00 98.50 93 ILE A O 1
ATOM 662 N N . HIS A 1 94 ? 0.532 -2.952 -12.370 1.00 98.00 94 HIS A N 1
ATOM 663 C CA . HIS A 1 94 ? -0.874 -2.582 -12.557 1.00 98.00 94 HIS A CA 1
ATOM 664 C C . HIS A 1 94 ? -1.170 -2.254 -14.027 1.00 98.00 94 HIS A C 1
ATOM 666 O O . HIS A 1 94 ? -2.089 -2.824 -14.618 1.00 98.00 94 HIS A O 1
ATOM 672 N N . ASN A 1 95 ? -0.359 -1.391 -14.647 1.00 97.31 95 ASN A N 1
ATOM 673 C CA . ASN A 1 95 ? -0.547 -1.016 -16.048 1.00 97.31 95 ASN A CA 1
ATOM 674 C C . ASN A 1 95 ? -0.437 -2.240 -16.969 1.00 97.31 95 ASN A C 1
ATOM 676 O O . ASN A 1 95 ? -1.284 -2.428 -17.842 1.00 97.31 95 ASN A O 1
ATOM 680 N N . GLY A 1 96 ? 0.538 -3.120 -16.728 1.00 96.62 96 GLY A N 1
ATOM 681 C CA . GLY A 1 96 ? 0.663 -4.396 -17.437 1.00 96.62 96 GLY A CA 1
ATOM 682 C C . GLY A 1 96 ? -0.572 -5.296 -17.301 1.00 96.62 96 GLY A C 1
ATOM 683 O O . GLY A 1 96 ? -1.035 -5.852 -18.295 1.00 96.62 96 GLY A O 1
ATOM 684 N N . LEU A 1 97 ? -1.163 -5.382 -16.104 1.00 95.50 97 LEU A N 1
ATOM 685 C CA . LEU A 1 97 ? -2.383 -6.158 -15.855 1.00 95.50 97 LEU A CA 1
ATOM 686 C C . LEU A 1 97 ? -3.583 -5.632 -16.652 1.00 95.50 97 LEU A C 1
ATOM 688 O O . LEU A 1 97 ? -4.437 -6.421 -17.043 1.00 95.50 97 LEU A O 1
ATOM 692 N N . THR A 1 98 ? -3.655 -4.330 -16.949 1.00 93.50 98 THR A N 1
ATOM 693 C CA . THR A 1 98 ? -4.746 -3.783 -17.780 1.00 93.50 98 THR A CA 1
ATOM 694 C C . THR A 1 98 ? -4.673 -4.205 -19.249 1.00 93.50 98 THR A C 1
ATOM 696 O O . THR A 1 98 ? -5.680 -4.135 -19.949 1.00 93.50 98 THR A O 1
ATOM 699 N N . ALA A 1 99 ? -3.516 -4.687 -19.712 1.00 93.12 99 ALA A N 1
ATOM 700 C CA . ALA A 1 99 ? -3.355 -5.253 -21.049 1.00 93.12 99 ALA A CA 1
ATOM 701 C C . ALA A 1 99 ? -3.884 -6.701 -21.158 1.00 93.12 99 ALA A C 1
ATOM 703 O O . ALA A 1 99 ? -3.955 -7.239 -22.263 1.00 93.12 99 ALA A O 1
ATOM 704 N N . ILE A 1 100 ? -4.251 -7.336 -20.036 1.00 90.25 100 ILE A N 1
ATOM 705 C CA . ILE A 1 100 ? -4.773 -8.707 -19.995 1.00 90.25 100 ILE A CA 1
ATOM 706 C C . ILE A 1 100 ? -6.311 -8.671 -20.096 1.00 90.25 100 ILE A C 1
ATOM 708 O O . ILE A 1 100 ? -6.952 -8.041 -19.249 1.00 90.25 100 ILE A O 1
ATOM 712 N N . PRO A 1 101 ? -6.930 -9.366 -21.075 1.00 83.62 101 PRO A N 1
ATOM 713 C CA . PRO A 1 101 ? -8.383 -9.340 -21.289 1.00 83.62 101 PRO A CA 1
ATOM 714 C C . PRO A 1 101 ? -9.234 -9.818 -20.106 1.00 83.62 101 PRO A C 1
ATOM 716 O O . PRO A 1 101 ? -10.390 -9.417 -20.006 1.00 83.62 101 PRO A O 1
ATOM 719 N N . ASP A 1 102 ? -8.676 -10.648 -19.222 1.00 77.56 102 ASP A N 1
ATOM 720 C CA . ASP A 1 102 ? -9.389 -11.251 -18.085 1.00 77.56 102 ASP A CA 1
ATOM 721 C C . ASP A 1 102 ? -9.441 -10.345 -16.843 1.00 77.56 102 ASP A C 1
ATOM 723 O O . ASP A 1 102 ? -10.289 -10.523 -15.968 1.00 77.56 102 ASP A O 1
ATOM 727 N N . ALA A 1 103 ? -8.585 -9.319 -16.774 1.00 73.44 103 ALA A N 1
ATOM 728 C CA . ALA A 1 103 ? -8.482 -8.423 -15.624 1.00 73.44 103 ALA A CA 1
ATOM 729 C C . ALA A 1 103 ? -9.308 -7.105 -15.661 1.00 73.44 103 ALA A C 1
ATOM 731 O O . ALA A 1 103 ? -9.203 -6.341 -14.694 1.00 73.44 103 ALA A O 1
ATOM 732 N N . PRO A 1 104 ? -10.126 -6.735 -16.676 1.00 71.00 104 PRO A N 1
ATOM 733 C CA . PRO A 1 104 ? -10.756 -5.412 -16.710 1.00 71.00 104 PRO A CA 1
ATOM 734 C C . PRO A 1 104 ? -11.850 -5.235 -15.646 1.00 71.00 104 PRO A C 1
ATOM 736 O O . PRO A 1 104 ? -12.174 -4.100 -15.314 1.00 71.00 104 PRO A O 1
ATOM 739 N N . HIS A 1 105 ? -12.384 -6.323 -15.080 1.00 84.56 105 HIS A N 1
ATOM 740 C CA . HIS A 1 105 ? -13.457 -6.283 -14.079 1.00 84.56 105 HIS A CA 1
ATOM 741 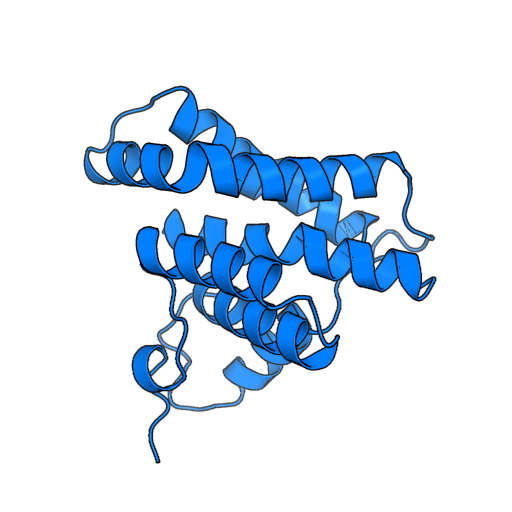C C . HIS A 1 105 ? -13.001 -5.925 -12.656 1.00 84.56 105 HIS A C 1
ATOM 743 O O . HIS A 1 105 ? -13.852 -5.677 -11.804 1.00 84.56 105 HIS A O 1
ATOM 749 N N . TYR A 1 106 ? -11.691 -5.871 -12.409 1.00 94.69 106 TYR A N 1
ATOM 750 C CA . TYR A 1 106 ? -11.121 -5.491 -11.115 1.00 94.69 106 TYR A CA 1
ATOM 751 C C . TYR A 1 106 ? -10.801 -3.997 -11.067 1.00 94.69 106 TYR A C 1
ATOM 753 O O . TYR A 1 106 ? -10.341 -3.407 -12.055 1.00 94.69 106 TYR A O 1
ATOM 761 N N . TYR A 1 107 ? -11.014 -3.391 -9.904 1.00 97.25 107 TYR A N 1
ATOM 762 C CA . TYR A 1 107 ? -10.692 -1.998 -9.633 1.00 97.25 107 TYR A CA 1
ATOM 763 C C . TYR A 1 107 ? -9.176 -1.757 -9.640 1.00 97.25 107 TYR A C 1
ATOM 765 O O . TYR A 1 107 ? -8.372 -2.671 -9.456 1.00 97.25 107 TYR A O 1
ATOM 773 N N . HIS A 1 108 ? -8.793 -0.490 -9.828 1.00 97.75 108 HIS A N 1
ATOM 774 C CA . HIS A 1 108 ? -7.399 -0.023 -9.832 1.00 97.75 108 HIS A CA 1
ATOM 775 C C . HIS A 1 108 ? -6.599 -0.579 -8.646 1.00 97.75 108 HIS A C 1
ATOM 777 O O . HIS A 1 108 ? -5.658 -1.347 -8.832 1.00 97.75 108 HIS A O 1
ATOM 783 N N . GLY A 1 109 ? -7.043 -0.302 -7.420 1.00 98.56 109 GLY A N 1
ATOM 784 C CA . GLY A 1 109 ? -6.308 -0.710 -6.225 1.00 98.56 109 GLY A CA 1
ATOM 785 C C . GLY A 1 109 ? -6.265 -2.216 -5.952 1.00 98.56 109 GLY A C 1
ATOM 786 O O . GLY A 1 109 ? -5.355 -2.685 -5.279 1.00 98.56 109 GLY A O 1
ATOM 787 N N . GLU A 1 110 ? -7.186 -3.006 -6.517 1.00 98.50 110 GLU A N 1
ATOM 788 C CA . GLU A 1 110 ? -7.119 -4.475 -6.432 1.00 98.50 110 GLU A CA 1
ATOM 789 C C . GLU A 1 110 ? -5.932 -5.011 -7.243 1.00 98.50 110 GLU A C 1
ATOM 791 O O . GLU A 1 110 ? -5.192 -5.880 -6.788 1.00 98.50 110 GLU A O 1
ATOM 796 N N . LYS A 1 111 ? -5.702 -4.444 -8.430 1.00 98.31 111 LYS A N 1
ATOM 797 C CA . LYS A 1 111 ? -4.543 -4.762 -9.275 1.00 98.31 111 LYS A CA 1
ATOM 798 C C . LYS A 1 111 ? -3.248 -4.194 -8.693 1.00 98.31 111 LYS A C 1
ATOM 800 O O . LYS A 1 111 ? -2.229 -4.881 -8.726 1.00 98.31 111 LYS A O 1
ATOM 805 N N . VAL A 1 112 ? -3.283 -2.971 -8.153 1.00 98.75 112 VAL A N 1
ATOM 806 C CA . VAL A 1 112 ? -2.122 -2.357 -7.486 1.00 98.75 112 VAL A CA 1
ATOM 807 C C . VAL A 1 112 ? -1.686 -3.188 -6.282 1.00 98.75 112 VAL A C 1
ATOM 809 O O . VAL A 1 112 ? -0.497 -3.450 -6.162 1.00 98.75 112 VAL A O 1
ATOM 812 N N . ALA A 1 113 ? -2.605 -3.706 -5.460 1.00 98.81 113 ALA A N 1
ATOM 813 C CA . ALA A 1 113 ? -2.260 -4.564 -4.322 1.00 98.81 113 ALA A CA 1
ATOM 814 C C . ALA A 1 113 ? -1.445 -5.806 -4.738 1.00 98.81 113 ALA A C 1
ATOM 816 O O . ALA A 1 113 ? -0.413 -6.114 -4.137 1.00 98.81 113 ALA A O 1
ATOM 817 N N . PHE A 1 114 ? -1.853 -6.483 -5.816 1.00 98.69 114 PHE A N 1
ATOM 818 C CA . PHE A 1 114 ? -1.077 -7.588 -6.386 1.00 98.69 114 PHE A CA 1
ATOM 819 C C . PHE A 1 114 ? 0.265 -7.113 -6.977 1.00 98.69 114 PHE A C 1
ATOM 821 O O . PHE A 1 114 ? 1.297 -7.777 -6.826 1.00 98.69 114 PHE A O 1
ATOM 828 N N . GLY A 1 115 ? 0.272 -5.941 -7.619 1.00 98.75 115 GLY A N 1
ATOM 829 C CA . GLY A 1 115 ? 1.483 -5.267 -8.084 1.00 98.75 115 GLY A CA 1
ATOM 830 C C . GLY A 1 115 ? 2.480 -4.991 -6.955 1.00 98.75 115 GLY A C 1
ATOM 831 O O . GLY A 1 115 ? 3.668 -5.242 -7.134 1.00 98.75 115 GLY A O 1
ATOM 832 N N . THR A 1 116 ? 2.012 -4.570 -5.779 1.00 98.94 116 THR A N 1
ATOM 833 C CA . THR A 1 116 ? 2.836 -4.338 -4.584 1.00 98.94 116 THR A CA 1
ATOM 834 C C . THR A 1 116 ? 3.500 -5.620 -4.107 1.00 98.94 116 THR A C 1
ATOM 836 O O . THR A 1 116 ? 4.711 -5.636 -3.911 1.00 98.94 116 THR A O 1
ATOM 839 N N . LEU A 1 117 ? 2.756 -6.725 -3.997 1.00 98.88 117 LEU A N 1
ATOM 840 C CA . LEU A 1 117 ? 3.347 -8.024 -3.649 1.00 98.88 117 LEU A CA 1
ATOM 841 C C . LEU A 1 117 ? 4.401 -8.459 -4.674 1.00 98.88 117 LEU A C 1
ATOM 843 O O . LEU A 1 117 ? 5.472 -8.943 -4.310 1.00 98.88 117 LEU A O 1
ATOM 847 N N . THR A 1 118 ? 4.131 -8.230 -5.960 1.00 98.88 118 THR A N 1
ATOM 848 C CA . THR A 1 118 ? 5.087 -8.529 -7.031 1.00 98.88 118 THR A CA 1
ATOM 849 C C . THR A 1 118 ? 6.337 -7.644 -6.935 1.00 98.88 118 THR A C 1
ATOM 851 O O . THR A 1 118 ? 7.448 -8.136 -7.131 1.00 98.88 118 THR A O 1
ATOM 854 N N . GLN A 1 119 ? 6.186 -6.362 -6.585 1.00 98.88 119 GLN A N 1
ATOM 855 C CA . GLN A 1 119 ? 7.310 -5.463 -6.325 1.00 98.88 119 GLN A CA 1
ATOM 856 C C . GLN A 1 119 ? 8.153 -5.948 -5.142 1.00 98.88 119 GLN A C 1
ATOM 858 O O . GLN A 1 119 ? 9.372 -5.980 -5.269 1.00 98.88 119 GLN A O 1
ATOM 863 N N . LEU A 1 120 ? 7.537 -6.359 -4.029 1.00 98.88 120 LEU A N 1
ATOM 864 C CA . LEU A 1 120 ? 8.264 -6.854 -2.854 1.00 98.88 120 LEU A CA 1
ATOM 865 C C . LEU A 1 120 ? 9.115 -8.089 -3.178 1.00 98.88 120 LEU A C 1
ATOM 867 O O . LEU A 1 120 ? 10.260 -8.192 -2.737 1.00 98.88 120 LEU A O 1
ATOM 871 N N . VAL A 1 121 ? 8.592 -8.993 -4.011 1.00 98.81 121 VAL A N 1
ATOM 872 C CA . VAL A 1 121 ? 9.372 -10.119 -4.548 1.00 98.81 121 VAL A CA 1
ATOM 873 C C . VAL A 1 121 ? 10.519 -9.617 -5.432 1.00 98.81 121 VAL A C 1
ATOM 875 O O . VAL A 1 121 ? 11.648 -10.082 -5.288 1.00 98.81 121 VAL A O 1
ATOM 878 N N . LEU A 1 122 ? 10.258 -8.653 -6.323 1.00 98.81 122 LEU A N 1
ATOM 879 C CA . LEU A 1 122 ? 11.260 -8.088 -7.234 1.00 98.81 122 LEU A CA 1
ATOM 880 C C . LEU A 1 122 ? 12.428 -7.414 -6.496 1.00 98.81 122 LEU A C 1
ATOM 882 O O . LEU A 1 122 ? 13.569 -7.516 -6.941 1.00 98.81 122 LEU A O 1
ATOM 886 N N . GLU A 1 123 ? 12.162 -6.738 -5.379 1.00 98.50 123 GLU A N 1
ATOM 887 C CA . GLU A 1 123 ? 13.191 -6.091 -4.556 1.00 98.50 123 GLU A CA 1
ATOM 888 C C . GLU A 1 123 ? 13.829 -7.020 -3.513 1.00 98.50 123 GLU A C 1
ATOM 890 O O . GLU A 1 123 ? 14.699 -6.578 -2.761 1.00 98.50 123 GLU A O 1
ATOM 895 N N . ASN A 1 124 ? 13.438 -8.301 -3.488 1.00 98.69 124 ASN A N 1
ATOM 896 C CA . ASN A 1 124 ? 13.882 -9.290 -2.507 1.00 98.69 124 ASN A CA 1
ATOM 897 C C . ASN A 1 124 ? 13.689 -8.785 -1.063 1.00 98.69 124 ASN A C 1
ATOM 899 O O . ASN A 1 124 ? 14.611 -8.824 -0.241 1.00 98.69 124 ASN A O 1
ATOM 903 N N . ALA A 1 125 ? 12.490 -8.263 -0.785 1.00 98.75 125 ALA A N 1
ATOM 904 C CA . ALA A 1 125 ? 12.091 -7.827 0.545 1.00 98.75 125 ALA A CA 1
ATOM 905 C C . ALA A 1 125 ? 12.164 -8.992 1.555 1.00 98.75 125 ALA A C 1
ATOM 907 O O . ALA A 1 125 ? 11.998 -10.155 1.169 1.00 98.75 125 ALA A O 1
ATOM 908 N N . PRO A 1 126 ? 12.399 -8.709 2.851 1.00 98.75 126 PRO A N 1
ATOM 909 C CA . PRO A 1 126 ? 12.314 -9.722 3.897 1.00 98.75 126 PRO A CA 1
ATOM 910 C C . PRO A 1 126 ? 10.961 -10.440 3.869 1.00 98.75 126 PRO A C 1
ATOM 912 O O . PRO A 1 126 ? 9.926 -9.821 3.608 1.00 98.75 126 PRO A O 1
ATOM 915 N N . VAL A 1 127 ? 10.963 -11.740 4.168 1.00 98.44 127 VAL A N 1
ATOM 916 C CA . VAL A 1 127 ? 9.745 -12.565 4.127 1.00 98.44 127 VAL A CA 1
ATOM 917 C C . VAL A 1 127 ? 8.687 -12.010 5.077 1.00 98.44 127 VAL A C 1
ATOM 919 O O . VAL A 1 127 ? 7.516 -11.970 4.724 1.00 98.44 127 VAL A O 1
ATOM 922 N N . GLU A 1 128 ? 9.099 -11.482 6.226 1.00 98.62 128 GLU A N 1
ATOM 923 C CA . GLU A 1 128 ? 8.215 -10.890 7.228 1.00 98.62 128 GLU A CA 1
ATOM 924 C C . GLU A 1 128 ? 7.476 -9.650 6.692 1.00 98.62 128 GLU A C 1
ATOM 926 O O . GLU A 1 128 ? 6.315 -9.416 7.032 1.00 98.62 128 GLU A O 1
ATOM 931 N N . GLU A 1 129 ? 8.124 -8.860 5.828 1.00 98.69 129 GLU A N 1
ATOM 932 C CA . GLU A 1 129 ? 7.502 -7.698 5.182 1.00 98.69 129 GLU A CA 1
ATOM 933 C C . GLU A 1 129 ? 6.478 -8.149 4.130 1.00 98.69 129 GLU A C 1
ATOM 935 O O . GLU A 1 129 ? 5.362 -7.629 4.090 1.00 98.69 129 GLU A O 1
ATOM 940 N N . ILE A 1 130 ? 6.814 -9.175 3.340 1.00 98.81 130 ILE A N 1
ATOM 941 C CA . ILE A 1 130 ? 5.893 -9.779 2.365 1.00 98.81 130 ILE A CA 1
ATOM 942 C C . ILE A 1 130 ? 4.670 -10.372 3.073 1.00 98.81 130 ILE A C 1
ATOM 944 O O . ILE A 1 130 ? 3.540 -10.120 2.655 1.00 98.81 130 ILE A O 1
ATOM 948 N N . GLU A 1 131 ? 4.878 -11.135 4.148 1.00 98.69 131 GLU A N 1
ATOM 949 C CA . GLU A 1 131 ? 3.806 -11.758 4.927 1.00 98.69 131 GLU A CA 1
ATOM 950 C C . GLU A 1 131 ? 2.894 -10.716 5.574 1.00 98.69 131 GLU A C 1
ATOM 952 O O . GLU A 1 131 ? 1.676 -10.870 5.524 1.00 98.69 131 GLU A O 1
ATOM 957 N N . THR A 1 132 ? 3.452 -9.626 6.107 1.00 98.81 132 THR A N 1
ATOM 958 C CA . THR A 1 132 ? 2.667 -8.527 6.691 1.00 98.81 132 THR A CA 1
ATOM 959 C C . THR A 1 132 ? 1.744 -7.884 5.653 1.00 98.81 132 THR A C 1
ATOM 961 O O . THR A 1 132 ? 0.547 -7.712 5.893 1.00 98.81 132 THR A O 1
ATOM 964 N N . VAL A 1 133 ? 2.275 -7.575 4.467 1.00 98.81 133 VAL A N 1
ATOM 965 C CA . VAL A 1 133 ? 1.507 -6.962 3.371 1.00 98.81 133 VAL A CA 1
ATOM 966 C C . VAL A 1 133 ? 0.460 -7.933 2.827 1.00 98.81 133 VAL A C 1
ATOM 968 O O . VAL A 1 133 ? -0.693 -7.552 2.627 1.00 98.81 133 VAL A O 1
ATOM 971 N N . ALA A 1 134 ? 0.824 -9.203 2.632 1.00 98.81 134 ALA A N 1
ATOM 972 C CA . ALA A 1 134 ? -0.103 -10.232 2.175 1.00 98.81 134 ALA A CA 1
ATOM 973 C C . ALA A 1 134 ? -1.227 -10.489 3.191 1.00 98.81 134 ALA A C 1
ATOM 975 O O . ALA A 1 134 ? -2.373 -10.681 2.782 1.00 98.81 134 ALA A O 1
ATOM 976 N N . ALA A 1 135 ? -0.922 -10.458 4.493 1.00 98.81 135 ALA A N 1
ATOM 977 C CA . ALA A 1 135 ? -1.898 -10.631 5.563 1.00 98.81 135 ALA A CA 1
ATOM 978 C C . ALA A 1 135 ? -2.925 -9.494 5.583 1.00 98.81 135 ALA A C 1
ATOM 980 O O . ALA A 1 135 ? -4.121 -9.787 5.582 1.00 98.81 135 ALA A O 1
ATOM 981 N N . LEU A 1 136 ? -2.486 -8.228 5.509 1.00 98.75 136 LEU A N 1
ATOM 982 C CA . LEU A 1 136 ? -3.406 -7.092 5.390 1.00 98.75 136 LEU A CA 1
ATOM 983 C C . LEU A 1 136 ? -4.260 -7.216 4.123 1.00 98.75 136 LEU A C 1
ATOM 985 O O . LEU A 1 136 ? -5.481 -7.113 4.197 1.00 98.75 136 LEU A O 1
ATOM 989 N N . CYS A 1 137 ? -3.640 -7.467 2.962 1.00 98.81 137 CYS A N 1
ATOM 990 C CA . CYS A 1 137 ? -4.377 -7.646 1.710 1.00 98.81 137 CYS A CA 1
ATOM 991 C C . CYS A 1 137 ? -5.460 -8.719 1.853 1.00 98.81 137 CYS A C 1
ATOM 993 O O . CYS A 1 137 ? -6.613 -8.484 1.496 1.00 98.81 137 CYS A O 1
ATOM 995 N N . HIS A 1 138 ? -5.112 -9.875 2.418 1.00 98.69 138 HIS A N 1
ATOM 996 C CA . HIS A 1 138 ? -6.065 -10.949 2.648 1.00 98.69 138 HIS A CA 1
ATOM 997 C C . HIS A 1 138 ? -7.199 -10.530 3.592 1.00 98.69 138 HIS A C 1
ATOM 999 O O . HIS A 1 138 ? -8.362 -10.788 3.277 1.00 98.69 138 HIS A O 1
ATOM 1005 N N . SER A 1 139 ? -6.888 -9.866 4.711 1.00 98.44 139 SER A N 1
ATOM 1006 C CA . SER A 1 139 ? -7.885 -9.503 5.724 1.00 98.44 139 SER A CA 1
ATOM 1007 C C . SER A 1 139 ? -8.876 -8.441 5.248 1.00 98.44 139 SER A C 1
ATOM 1009 O O . SER A 1 139 ? -10.040 -8.483 5.644 1.00 98.44 139 SER A O 1
ATOM 1011 N N . VAL A 1 140 ? -8.473 -7.549 4.334 1.00 98.56 140 VAL A N 1
ATOM 1012 C CA . VAL A 1 140 ? -9.375 -6.554 3.720 1.00 98.56 140 VAL A CA 1
ATOM 1013 C C . VAL A 1 140 ? -9.994 -7.005 2.387 1.00 98.56 140 VAL A C 1
ATOM 1015 O O . VAL A 1 140 ? -10.683 -6.223 1.730 1.00 98.56 140 VAL A O 1
ATOM 1018 N N . GLY A 1 141 ? -9.769 -8.257 1.974 1.00 98.25 141 GLY A N 1
ATOM 1019 C CA . GLY A 1 141 ? -10.377 -8.854 0.779 1.00 98.25 141 GLY A CA 1
ATOM 1020 C C . GLY A 1 141 ? -9.706 -8.501 -0.555 1.00 98.25 141 GLY A C 1
ATOM 1021 O O . GLY A 1 141 ? -10.319 -8.673 -1.608 1.00 98.25 141 GLY A O 1
ATOM 1022 N N . LEU A 1 142 ? -8.463 -8.019 -0.537 1.00 98.69 142 LEU A N 1
ATOM 1023 C CA . LEU A 1 142 ? -7.663 -7.757 -1.735 1.00 98.69 142 LEU A CA 1
ATOM 1024 C C . LEU A 1 142 ? -7.051 -9.052 -2.308 1.00 98.69 142 LEU A C 1
ATOM 1026 O O . LEU A 1 142 ? -6.746 -9.993 -1.567 1.00 98.69 142 LEU A O 1
ATOM 1030 N N . PRO A 1 143 ? -6.844 -9.127 -3.636 1.00 98.00 143 PRO A N 1
ATOM 1031 C CA . PRO A 1 143 ? -6.296 -10.314 -4.278 1.00 98.00 143 PRO A CA 1
ATOM 1032 C C . PRO A 1 143 ? -4.789 -10.453 -4.020 1.00 98.00 143 PRO A C 1
ATOM 1034 O O . PRO A 1 143 ? -4.015 -9.521 -4.224 1.00 98.00 143 PRO A O 1
ATOM 1037 N N . ILE A 1 144 ? -4.364 -11.660 -3.644 1.00 98.38 144 ILE A N 1
ATOM 1038 C CA . ILE A 1 144 ? -2.953 -12.022 -3.414 1.00 98.38 144 ILE A CA 1
ATOM 1039 C C . ILE A 1 144 ? -2.469 -13.134 -4.361 1.00 98.38 144 ILE A C 1
ATOM 1041 O O . ILE A 1 144 ? -1.352 -13.630 -4.247 1.00 98.38 144 ILE A O 1
ATOM 1045 N N . THR A 1 145 ? -3.310 -13.542 -5.315 1.00 97.62 145 THR A N 1
ATOM 1046 C CA . THR A 1 145 ? -3.010 -14.565 -6.326 1.00 97.62 145 THR A CA 1
ATOM 1047 C C . THR A 1 145 ? -3.562 -14.157 -7.692 1.00 97.62 145 THR A C 1
ATOM 1049 O O . THR A 1 145 ? -4.577 -13.466 -7.778 1.00 97.62 145 THR A O 1
ATOM 1052 N N . LEU A 1 146 ? -2.955 -14.660 -8.774 1.00 96.06 146 LEU A N 1
ATOM 1053 C CA . LEU A 1 146 ? -3.467 -14.47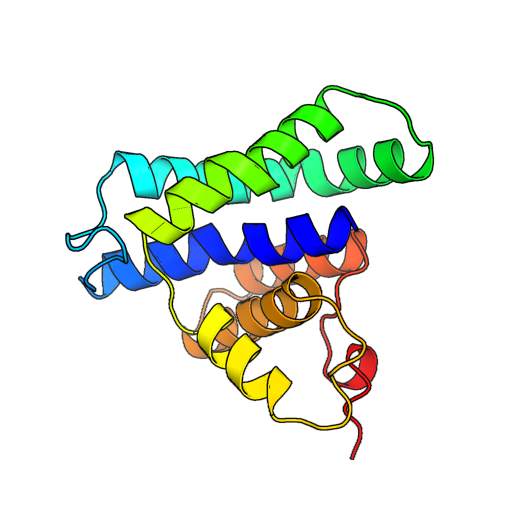0 -10.141 1.00 96.06 146 LEU A CA 1
ATOM 1054 C C . LEU A 1 146 ? -4.888 -15.028 -10.314 1.00 96.06 146 LEU A C 1
ATOM 1056 O O . LEU A 1 146 ? -5.731 -14.399 -10.948 1.00 96.06 146 LEU A O 1
ATOM 1060 N N . THR A 1 147 ? -5.190 -16.161 -9.676 1.00 95.31 147 THR A N 1
ATOM 1061 C CA . THR A 1 147 ? -6.524 -16.774 -9.702 1.00 95.31 147 THR A CA 1
ATOM 1062 C C . THR A 1 147 ? -7.600 -15.855 -9.119 1.00 95.31 147 THR A C 1
ATOM 1064 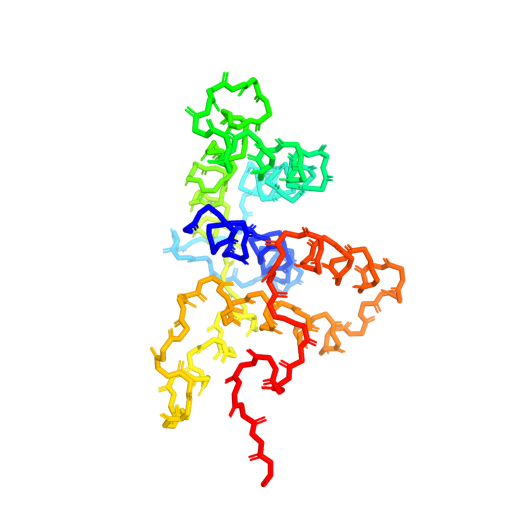O O . THR A 1 147 ? -8.712 -15.819 -9.646 1.00 95.31 147 THR A O 1
ATOM 1067 N N . GLN A 1 148 ? -7.291 -15.103 -8.054 1.00 95.44 148 GLN A N 1
ATOM 1068 C CA . GLN A 1 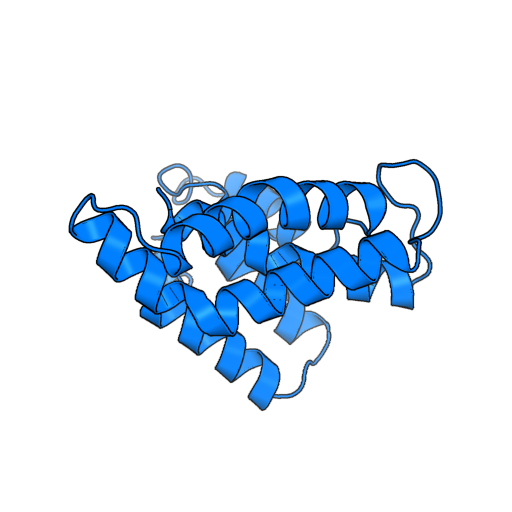148 ? -8.213 -14.116 -7.475 1.00 95.44 148 GLN A CA 1
ATOM 1069 C C . GLN A 1 148 ? -8.429 -12.899 -8.382 1.00 95.44 148 GLN A C 1
ATOM 1071 O O . GLN A 1 148 ? -9.449 -12.237 -8.228 1.00 95.44 148 GLN A O 1
ATOM 1076 N N . LEU A 1 149 ? -7.528 -12.655 -9.340 1.00 94.81 149 LEU A N 1
ATOM 1077 C CA . LEU A 1 149 ? -7.672 -11.697 -10.443 1.00 94.81 149 LEU A CA 1
ATOM 1078 C C . LEU A 1 149 ? -8.272 -12.330 -11.715 1.00 94.81 149 LEU A C 1
ATOM 1080 O O . LEU A 1 149 ? -8.178 -11.753 -12.792 1.00 94.81 149 LEU A O 1
ATOM 1084 N N . ALA A 1 150 ? -8.856 -13.527 -11.608 1.00 93.00 150 ALA A N 1
ATOM 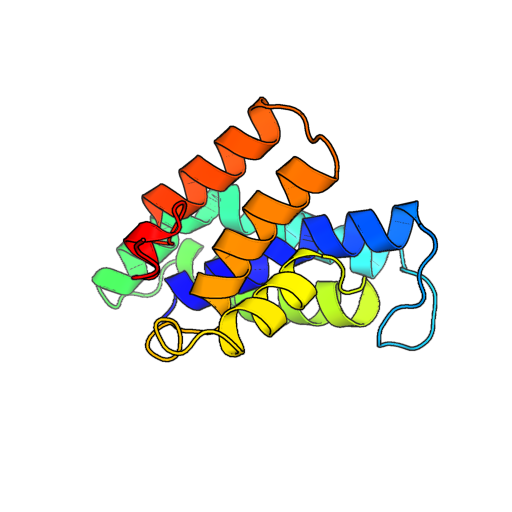1085 C CA . ALA A 1 150 ? -9.422 -14.304 -12.713 1.00 93.00 150 ALA A CA 1
ATOM 1086 C C . ALA A 1 150 ? -8.435 -14.693 -13.834 1.00 93.00 150 ALA A C 1
ATOM 1088 O O . ALA A 1 150 ? -8.862 -15.242 -14.846 1.00 93.00 150 ALA A O 1
ATOM 1089 N N . ILE A 1 151 ? -7.128 -14.515 -13.632 1.00 91.69 151 ILE A N 1
ATOM 1090 C CA . ILE A 1 151 ? -6.094 -14.918 -14.589 1.00 91.69 151 ILE A CA 1
ATOM 1091 C C . ILE A 1 151 ? -5.751 -16.385 -14.323 1.00 91.69 151 ILE A C 1
ATOM 1093 O O . ILE A 1 151 ? -5.138 -16.726 -13.307 1.00 91.69 151 ILE A O 1
ATOM 1097 N N . LYS A 1 152 ? -6.183 -17.264 -15.227 1.00 86.06 152 LYS A N 1
ATOM 1098 C CA . LYS A 1 152 ? -5.990 -18.720 -15.159 1.00 86.06 152 LYS A CA 1
ATOM 1099 C C . LYS A 1 152 ? -5.289 -19.203 -16.435 1.00 86.06 152 LYS A C 1
ATOM 1101 O O . LYS A 1 152 ? -5.410 -18.554 -17.468 1.00 86.06 152 LYS A O 1
ATOM 1106 N N . GLN A 1 153 ? -4.527 -20.297 -16.329 1.00 63.75 153 GLN A N 1
ATOM 1107 C CA . GLN A 1 153 ? -3.902 -20.973 -17.480 1.00 63.75 153 GLN A CA 1
ATOM 1108 C C . GLN A 1 153 ? -4.939 -21.563 -18.434 1.00 63.75 153 GLN A C 1
ATOM 1110 O O . GLN A 1 153 ? -5.995 -22.018 -17.933 1.00 63.75 153 GLN A O 1
#

Sequence (153 aa):
LLAAGIGDALATWFEARACSRSGATTMAGGKCTQAALALAELCYNTLIEEGEKAMLAAEQHVVTPALERVIEANTYLSGVGFESGGLAAAHAIHNGLTAIPDAPHYYHGEKVAFGTLTQLVLENAPVEEIETVAALCHSVGLPITLTQLAIKQ

Radius of gyration: 14.79 Å; chains: 1; bounding box: 39×38×35 Å

Secondary structure (DSSP, 8-state):
-HHHHHHHHHHHHHHHHHHHHHTPPPTTSSPPPHHHHHHHHHHHHHHHHHHHHHHHHHHTT---HHHHHHHHIIIIIHHHHHHHH---HHHHHHHHHHTSTT-TTS-HHHHHHHHHHHHHHHTT--HHHHHHHHHHHHHTT---STGGGT---

pLDDT: mean 97.32, std 4.9, range [63.75, 98.94]

InterPro domains:
  IPR016205 Glycerol dehydrogenase [PTHR43616] (1-152)
  IPR018211 Alcohol dehydrogenase, iron-type, conserved site [PS00060] (78-98)

Organism: NCBI:txid44276

Foldseek 3Di:
DLLLLLLLLLLLQVFLVVCQVVQHQALVRHGADPVLNVLSVLLNVLCLVQVLVLLVCVVVVHDDPSVVSSVCSSPPSSVSSPRRSHGDQLLVQLVVQVVDPLQPPDDSSLSSLCSSLVVCVVVVHPPVVSCSSVVSCVSSVRDNDVVSSVNDD